Protein AF-A0A959AMK6-F1 (afdb_monomer_lite)

Secondary structure (DSSP, 8-state):
--HHHHHHHHHHHTT--HHHHHHHHT--HHHHHHHHTT---

Structure (mmCIF, N/CA/C/O backbone):
data_AF-A0A959AMK6-F1
#
_entry.id   AF-A0A959AMK6-F1
#
loop_
_atom_site.group_PDB
_atom_site.id
_atom_site.type_symbol
_atom_site.label_atom_id
_atom_site.label_alt_id
_atom_site.label_comp_id
_atom_site.label_asym_id
_atom_site.label_entity_id
_atom_site.label_seq_id
_atom_site.pdbx_PDB_ins_code
_atom_site.Cartn_x
_atom_site.Cartn_y
_atom_site.Cartn_z
_atom_site.occupancy
_atom_site.B_iso_or_equiv
_atom_site.auth_seq_id
_atom_site.auth_comp_id
_atom_site.auth_asym_id
_atom_site.auth_atom_id
_atom_site.pdbx_PDB_model_num
ATOM 1 N N . MET A 1 1 ? 6.590 13.893 6.149 1.00 62.94 1 MET A N 1
ATOM 2 C CA . MET A 1 1 ? 5.761 12.939 5.394 1.00 62.94 1 MET A CA 1
ATOM 3 C C . MET A 1 1 ? 6.706 12.077 4.594 1.00 62.94 1 MET A C 1
ATOM 5 O O . MET A 1 1 ? 7.372 12.589 3.700 1.00 62.94 1 MET A O 1
ATOM 9 N N . ASN A 1 2 ? 6.835 10.816 4.981 1.00 86.69 2 ASN A N 1
ATOM 10 C CA . ASN A 1 2 ? 7.699 9.873 4.281 1.00 86.69 2 ASN A CA 1
ATOM 11 C C . ASN A 1 2 ? 6.920 9.192 3.143 1.00 86.69 2 ASN A C 1
ATOM 13 O O . ASN A 1 2 ? 5.688 9.129 3.171 1.00 86.69 2 ASN A O 1
ATOM 17 N N . LEU A 1 3 ? 7.625 8.689 2.125 1.00 87.81 3 LEU A N 1
ATOM 18 C CA . LEU A 1 3 ? 7.002 8.075 0.942 1.00 87.81 3 LEU A CA 1
ATOM 19 C C . LEU A 1 3 ? 6.034 6.939 1.315 1.00 87.81 3 LEU A C 1
ATOM 21 O O . LEU A 1 3 ? 4.957 6.822 0.736 1.00 87.81 3 LEU A O 1
ATOM 25 N N . ASN A 1 4 ? 6.387 6.139 2.320 1.00 92.19 4 ASN A N 1
ATOM 26 C CA . ASN A 1 4 ? 5.555 5.053 2.833 1.00 92.19 4 ASN A CA 1
ATOM 27 C C . ASN A 1 4 ? 4.214 5.545 3.408 1.00 92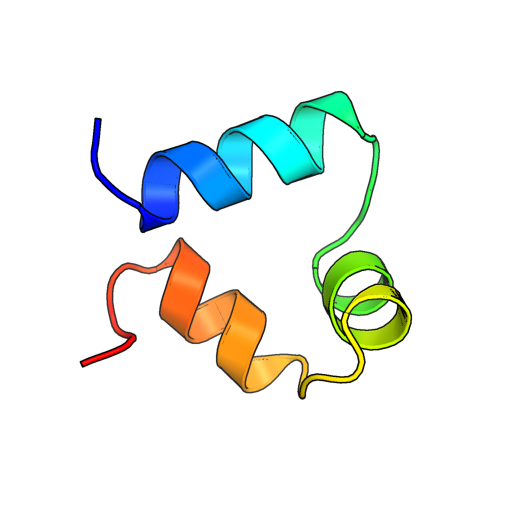.19 4 ASN A C 1
ATOM 29 O O . ASN A 1 4 ? 3.176 4.926 3.174 1.00 92.19 4 ASN A O 1
ATOM 33 N N . GLU A 1 5 ? 4.221 6.670 4.126 1.00 92.38 5 GLU A N 1
ATOM 34 C CA . GLU A 1 5 ? 3.011 7.290 4.677 1.00 92.38 5 GLU A CA 1
ATOM 35 C C . GLU A 1 5 ? 2.141 7.869 3.563 1.00 92.38 5 GLU A C 1
ATOM 37 O O . GLU A 1 5 ? 0.931 7.654 3.555 1.00 92.38 5 GLU A O 1
ATOM 42 N N . PHE A 1 6 ? 2.764 8.526 2.580 1.00 93.62 6 PHE A N 1
ATOM 43 C CA . PHE A 1 6 ? 2.066 9.079 1.422 1.00 93.62 6 PHE A CA 1
ATOM 44 C C . PHE A 1 6 ? 1.353 8.007 0.604 1.00 93.62 6 PHE A C 1
ATOM 46 O O . PHE A 1 6 ? 0.179 8.160 0.271 1.00 93.62 6 PHE A O 1
ATOM 53 N N . VAL A 1 7 ? 2.030 6.897 0.313 1.00 93.00 7 VAL A N 1
ATOM 54 C CA . VAL A 1 7 ? 1.433 5.782 -0.432 1.00 93.00 7 VAL A CA 1
ATOM 55 C C . VAL A 1 7 ? 0.263 5.178 0.348 1.00 93.00 7 VAL A C 1
ATOM 57 O O . VAL A 1 7 ? -0.806 4.972 -0.227 1.00 93.00 7 VAL A O 1
ATOM 60 N N . LYS A 1 8 ? 0.422 4.974 1.663 1.00 94.19 8 LYS A N 1
ATOM 61 C CA . LYS A 1 8 ? -0.635 4.435 2.529 1.00 94.19 8 LYS A CA 1
ATOM 62 C C . LYS A 1 8 ? -1.855 5.355 2.603 1.00 94.19 8 LYS A C 1
ATOM 64 O O . LYS A 1 8 ? -2.987 4.874 2.536 1.00 94.19 8 LYS A O 1
ATOM 69 N N . GLU A 1 9 ? -1.638 6.663 2.710 1.00 95.50 9 GLU A N 1
ATOM 70 C CA . GLU A 1 9 ? -2.706 7.664 2.722 1.00 95.50 9 GLU A CA 1
ATOM 71 C C . GLU A 1 9 ? -3.442 7.704 1.380 1.00 95.50 9 GLU A C 1
ATOM 73 O O . GLU A 1 9 ? -4.663 7.564 1.343 1.00 95.50 9 GLU A O 1
ATOM 78 N N . LYS A 1 10 ? -2.715 7.807 0.259 1.00 95.12 10 LYS A N 1
ATOM 79 C CA . LYS A 1 10 ? -3.317 7.825 -1.084 1.00 95.12 10 LYS A CA 1
ATOM 80 C C . LYS A 1 10 ? -4.086 6.547 -1.387 1.00 95.12 10 LYS A C 1
ATOM 82 O O . LYS A 1 10 ? -5.167 6.623 -1.966 1.00 95.12 10 LYS A O 1
ATOM 87 N N . ARG A 1 11 ? -3.581 5.389 -0.951 1.00 95.50 11 ARG A N 1
ATOM 88 C CA . ARG A 1 11 ? -4.303 4.118 -1.060 1.00 95.50 11 ARG A CA 1
ATOM 89 C C . ARG A 1 11 ? -5.625 4.158 -0.290 1.00 95.50 11 ARG A C 1
ATOM 91 O O . ARG A 1 11 ? -6.646 3.736 -0.828 1.00 95.50 11 ARG A O 1
ATOM 98 N N . GLY A 1 12 ? -5.605 4.670 0.943 1.00 95.44 12 GLY A N 1
ATOM 99 C CA . GLY A 1 12 ? -6.800 4.837 1.772 1.00 95.44 12 GLY A CA 1
ATOM 100 C C . GLY A 1 12 ? -7.826 5.781 1.143 1.00 95.44 12 GLY A C 1
ATOM 101 O O . GLY A 1 12 ? -8.999 5.431 1.063 1.00 95.44 12 GLY A O 1
ATOM 102 N N . LEU A 1 13 ? -7.379 6.925 0.616 1.00 96.56 13 LEU A N 1
ATOM 103 C CA . LEU A 1 13 ? -8.234 7.886 -0.095 1.00 96.56 13 LEU A CA 1
ATOM 104 C C . LEU A 1 13 ? -8.849 7.297 -1.371 1.00 96.56 13 LEU A C 1
ATOM 106 O O . LEU A 1 13 ? -9.971 7.642 -1.729 1.00 96.56 13 LEU A O 1
ATOM 110 N N . ALA A 1 14 ? -8.132 6.397 -2.044 1.00 95.56 14 ALA A N 1
ATOM 111 C CA . ALA A 1 14 ? -8.630 5.677 -3.210 1.00 95.56 14 ALA A CA 1
ATOM 112 C C . ALA A 1 14 ? -9.549 4.490 -2.856 1.00 95.56 14 ALA A C 1
ATOM 114 O O . ALA A 1 14 ? -10.069 3.844 -3.763 1.00 95.56 14 ALA A O 1
ATOM 115 N N . GLY A 1 15 ? -9.729 4.170 -1.568 1.00 96.75 15 GLY A N 1
ATOM 116 C CA . GLY A 1 15 ? -10.538 3.033 -1.120 1.00 96.75 15 GLY A CA 1
ATOM 117 C C . GLY A 1 15 ? -9.968 1.668 -1.518 1.00 96.75 15 GLY A C 1
ATOM 118 O O . GLY A 1 15 ? -10.718 0.702 -1.598 1.00 96.75 15 GLY A O 1
ATOM 119 N N . LEU A 1 16 ? -8.661 1.580 -1.789 1.00 96.75 16 LEU A N 1
ATOM 120 C CA . LEU A 1 16 ? -8.023 0.360 -2.287 1.00 96.75 16 LEU A CA 1
ATOM 121 C C . LEU A 1 16 ? -7.407 -0.468 -1.154 1.00 96.75 16 LEU A C 1
ATOM 123 O O . LEU A 1 16 ? -6.793 0.043 -0.210 1.00 96.75 16 LEU A O 1
ATOM 127 N N . THR A 1 17 ? -7.472 -1.785 -1.286 1.00 96.44 17 THR A N 1
ATOM 128 C CA . THR A 1 17 ? -6.643 -2.721 -0.522 1.00 96.44 17 THR A CA 1
ATOM 129 C C . THR A 1 17 ? -5.214 -2.762 -1.077 1.00 96.44 17 THR A C 1
ATOM 131 O O . THR A 1 17 ? -4.935 -2.312 -2.190 1.00 96.44 17 THR A O 1
ATOM 134 N N . GLN A 1 18 ? -4.266 -3.311 -0.309 1.00 95.50 18 GLN A N 1
ATOM 135 C CA . GLN A 1 18 ? -2.876 -3.458 -0.770 1.00 95.50 18 GLN A CA 1
ATOM 136 C C . GLN A 1 18 ? 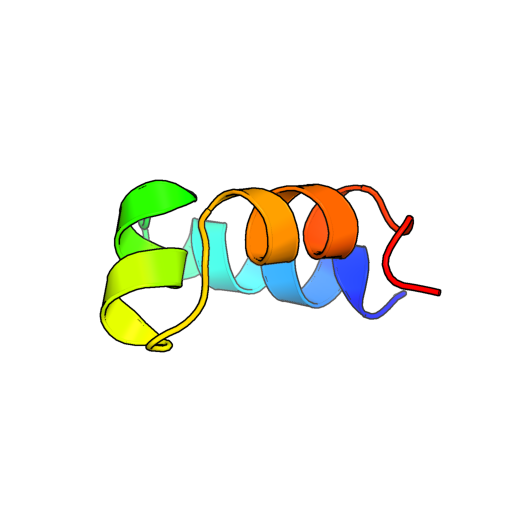-2.768 -4.347 -2.021 1.00 95.50 18 GLN A C 1
ATOM 138 O O . GLN A 1 18 ? -1.965 -4.056 -2.904 1.00 95.50 18 GLN A O 1
ATOM 143 N N . SER A 1 19 ? -3.597 -5.392 -2.124 1.00 96.31 19 SER A N 1
ATOM 144 C CA . SER A 1 19 ? -3.642 -6.291 -3.285 1.00 96.31 19 SER A CA 1
ATOM 145 C C . SER A 1 19 ? -4.180 -5.600 -4.533 1.00 96.31 19 SER A C 1
ATOM 147 O O . SER A 1 19 ? -3.638 -5.791 -5.619 1.00 96.31 19 SER A O 1
ATOM 149 N N . GLU A 1 20 ? -5.207 -4.761 -4.390 1.00 96.94 20 GLU A N 1
ATOM 150 C CA . GLU A 1 20 ? -5.750 -3.986 -5.509 1.00 96.94 20 GLU A CA 1
ATOM 151 C C . GLU A 1 20 ? -4.775 -2.911 -5.980 1.00 96.94 20 GLU A C 1
ATOM 153 O O . GLU A 1 20 ? -4.607 -2.732 -7.185 1.00 96.94 20 GLU A O 1
ATOM 158 N N . LEU A 1 21 ? -4.096 -2.227 -5.050 1.00 96.12 21 LEU A N 1
ATOM 159 C CA . LEU A 1 21 ? -3.027 -1.293 -5.395 1.00 96.12 21 LEU A CA 1
ATOM 160 C C . LEU A 1 21 ? -1.895 -2.012 -6.139 1.00 96.12 21 LEU A C 1
ATOM 162 O O . LEU A 1 21 ? -1.447 -1.523 -7.171 1.00 96.12 21 LEU A O 1
ATOM 166 N N . ALA A 1 22 ? -1.474 -3.184 -5.656 1.00 96.56 22 ALA A N 1
ATOM 167 C CA . ALA A 1 22 ? -0.433 -3.987 -6.291 1.00 96.56 22 ALA A CA 1
ATOM 168 C C . ALA A 1 22 ? -0.821 -4.397 -7.720 1.00 96.56 22 ALA A C 1
ATOM 170 O O . ALA A 1 22 ? -0.060 -4.163 -8.658 1.00 96.56 22 ALA A O 1
ATOM 171 N N . GLY A 1 23 ? -2.040 -4.916 -7.902 1.00 97.19 23 GLY A N 1
ATOM 172 C CA . GLY A 1 23 ? -2.561 -5.292 -9.216 1.00 97.19 23 GLY A CA 1
ATOM 173 C C . GLY A 1 23 ? -2.676 -4.106 -10.175 1.00 97.19 23 GLY A C 1
ATOM 174 O O . GLY A 1 23 ? -2.255 -4.207 -11.323 1.00 97.19 23 GLY A O 1
ATOM 175 N N . LYS A 1 24 ? -3.183 -2.958 -9.706 1.00 94.75 24 LYS A N 1
ATOM 176 C CA . LYS A 1 24 ? -3.310 -1.736 -10.522 1.00 94.75 24 LYS A CA 1
ATOM 177 C C . LYS A 1 24 ? -1.960 -1.116 -10.889 1.00 94.75 24 LYS A C 1
ATOM 179 O O . LYS A 1 24 ? -1.840 -0.553 -11.970 1.00 94.7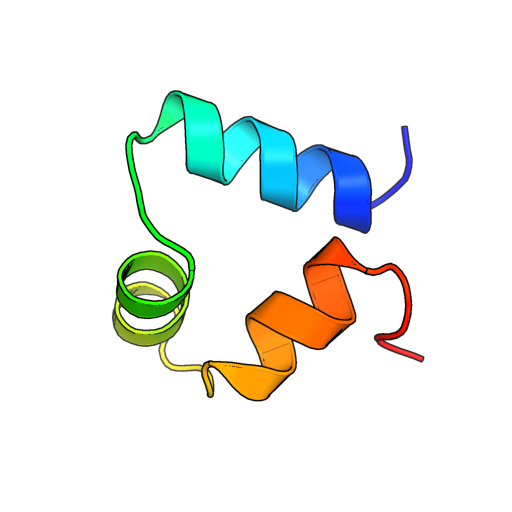5 24 LYS A O 1
ATOM 184 N N . ALA A 1 25 ? -0.967 -1.207 -10.006 1.00 94.00 25 ALA A N 1
ATOM 185 C CA . ALA A 1 25 ? 0.378 -0.685 -10.241 1.00 94.00 25 ALA A CA 1
ATOM 186 C C . ALA A 1 25 ? 1.294 -1.670 -10.993 1.00 94.00 25 ALA A C 1
ATOM 188 O O . ALA A 1 25 ? 2.419 -1.308 -11.325 1.00 94.00 25 ALA A O 1
ATOM 189 N N . GLY A 1 26 ? 0.841 -2.902 -11.261 1.00 95.62 26 GLY A N 1
ATOM 190 C CA . GLY A 1 26 ? 1.648 -3.921 -11.939 1.00 95.62 26 GLY A CA 1
ATOM 191 C C . GLY A 1 26 ? 2.831 -4.421 -11.104 1.00 95.62 26 GLY A C 1
ATOM 192 O O . GLY A 1 26 ? 3.843 -4.843 -11.657 1.00 95.62 26 GLY A O 1
ATOM 193 N N . VAL A 1 27 ? 2.723 -4.362 -9.775 1.00 95.12 27 VAL A N 1
ATOM 194 C CA . VAL A 1 27 ? 3.777 -4.766 -8.833 1.00 95.12 27 VAL A CA 1
ATOM 195 C C . VAL A 1 27 ? 3.316 -5.928 -7.956 1.00 95.12 27 VAL A C 1
ATOM 197 O O . VAL A 1 27 ? 2.126 -6.196 -7.804 1.00 95.12 27 VAL A O 1
ATOM 200 N N . GLY A 1 28 ? 4.262 -6.624 -7.326 1.00 95.56 28 GLY A N 1
ATOM 201 C CA . GLY A 1 28 ? 3.933 -7.673 -6.362 1.00 95.56 28 GLY A CA 1
ATOM 202 C C . GLY A 1 28 ? 3.331 -7.114 -5.066 1.00 95.56 28 GLY A C 1
ATOM 203 O O . GLY A 1 28 ? 3.757 -6.072 -4.570 1.00 95.56 28 GLY A O 1
ATOM 204 N N . LEU A 1 29 ? 2.406 -7.854 -4.441 1.00 95.81 29 LEU A N 1
ATOM 205 C CA . LEU A 1 29 ? 1.826 -7.490 -3.135 1.00 95.81 29 LEU A CA 1
ATOM 206 C C . LEU A 1 29 ? 2.901 -7.247 -2.062 1.00 95.81 29 LEU A C 1
ATOM 208 O O . LEU A 1 29 ? 2.778 -6.341 -1.238 1.00 95.81 29 LEU A O 1
ATOM 212 N N . ARG A 1 30 ? 3.981 -8.039 -2.087 1.00 94.94 30 ARG A N 1
ATOM 213 C CA . ARG A 1 30 ? 5.110 -7.887 -1.161 1.00 94.94 30 ARG A CA 1
ATOM 214 C C . ARG A 1 30 ? 5.778 -6.518 -1.287 1.00 94.94 30 ARG A C 1
ATOM 216 O O . ARG A 1 30 ? 6.091 -5.926 -0.261 1.00 94.94 30 ARG A O 1
ATOM 223 N N . PHE A 1 31 ? 5.909 -6.003 -2.509 1.00 94.44 31 PHE A N 1
ATOM 224 C CA . PHE A 1 31 ? 6.496 -4.691 -2.764 1.00 94.44 31 PHE A CA 1
ATOM 225 C C . PHE A 1 31 ? 5.655 -3.580 -2.134 1.00 94.44 31 PHE A C 1
ATOM 227 O O . PHE A 1 31 ? 6.182 -2.782 -1.371 1.00 94.44 31 PHE A O 1
ATOM 234 N N . VAL A 1 32 ? 4.335 -3.577 -2.356 1.00 94.50 32 VAL A N 1
ATOM 235 C CA . VAL A 1 32 ? 3.425 -2.599 -1.723 1.00 94.50 32 VAL A CA 1
ATOM 236 C C . VAL A 1 32 ? 3.486 -2.690 -0.197 1.00 94.50 32 VAL A C 1
ATOM 238 O O . VAL A 1 32 ? 3.480 -1.672 0.492 1.00 94.50 32 VAL A O 1
ATOM 241 N N . ARG A 1 33 ? 3.592 -3.904 0.350 1.00 93.88 33 ARG A N 1
ATOM 242 C CA . ARG A 1 33 ? 3.694 -4.124 1.796 1.00 93.88 33 ARG A CA 1
ATOM 243 C C . ARG A 1 33 ? 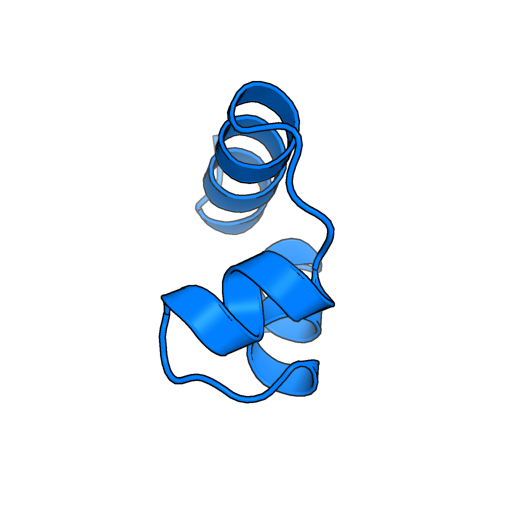4.999 -3.584 2.381 1.00 93.88 33 ARG A C 1
ATOM 245 O O . ARG A 1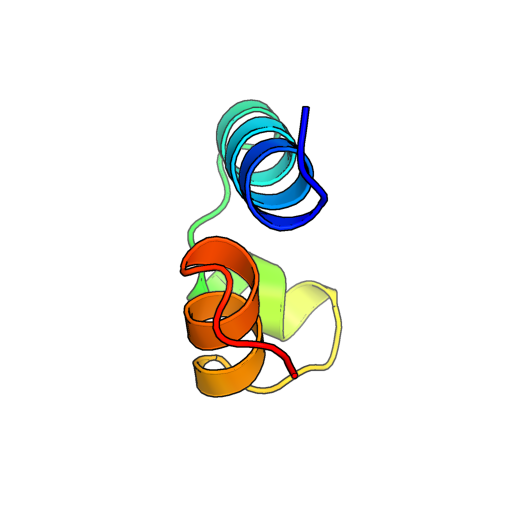 33 ? 4.960 -2.929 3.418 1.00 93.88 33 ARG A O 1
ATOM 252 N N . GLU A 1 34 ? 6.136 -3.860 1.747 1.00 94.19 34 GLU A N 1
ATOM 253 C CA . GLU A 1 34 ? 7.446 -3.345 2.167 1.00 94.19 34 GLU A CA 1
ATOM 254 C C . GLU A 1 34 ? 7.514 -1.822 1.985 1.00 94.19 34 GLU A C 1
ATOM 256 O O . GLU A 1 34 ? 7.993 -1.127 2.880 1.00 94.19 34 GLU A O 1
ATOM 261 N N . LEU A 1 35 ? 6.929 -1.297 0.905 1.00 92.44 35 LEU A N 1
ATOM 262 C CA . LEU A 1 35 ? 6.810 0.132 0.630 1.00 92.44 35 LEU A CA 1
ATOM 263 C C . LEU A 1 35 ? 6.022 0.857 1.725 1.00 92.44 35 LEU A C 1
ATOM 265 O O . LEU A 1 35 ? 6.537 1.807 2.300 1.00 92.44 35 LEU A O 1
ATOM 269 N N . GLU A 1 36 ? 4.822 0.391 2.088 1.00 90.81 36 GLU A N 1
ATOM 270 C CA . GLU A 1 36 ? 4.021 1.014 3.158 1.00 90.81 36 GLU A CA 1
ATOM 271 C C . GLU A 1 36 ? 4.624 0.825 4.561 1.00 90.81 36 GLU A C 1
ATOM 273 O O . GLU A 1 36 ? 4.388 1.641 5.453 1.00 90.81 36 GLU A O 1
ATOM 278 N N . GLN A 1 37 ? 5.421 -0.226 4.776 1.00 90.56 37 GLN A N 1
ATOM 279 C CA . GLN A 1 37 ? 6.149 -0.448 6.033 1.00 90.56 37 GLN A CA 1
ATOM 280 C C . GLN A 1 37 ? 7.451 0.359 6.137 1.00 90.56 37 GLN A C 1
ATOM 282 O O . GLN A 1 37 ? 8.098 0.296 7.179 1.00 90.56 37 GLN A O 1
ATOM 287 N N . GLY A 1 38 ? 7.846 1.097 5.092 1.00 86.56 38 GLY A N 1
ATOM 288 C CA . GLY A 1 38 ? 9.123 1.820 5.064 1.00 86.56 38 GLY A CA 1
ATOM 289 C C . GLY A 1 38 ? 10.342 0.893 4.998 1.00 86.56 38 GLY A C 1
ATOM 290 O O . GLY A 1 38 ? 11.419 1.262 5.448 1.00 86.56 38 GLY A O 1
ATOM 291 N N .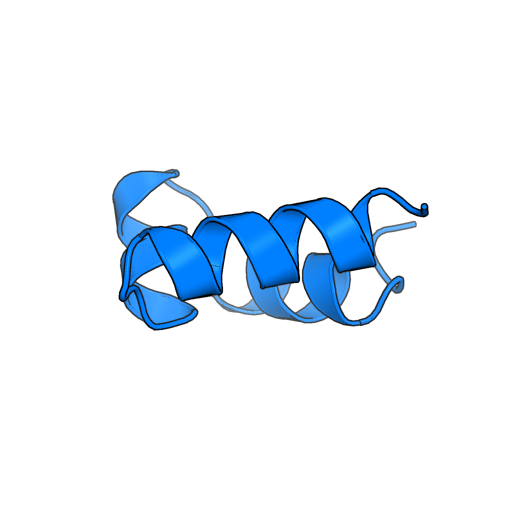 LYS A 1 39 ? 10.156 -0.327 4.481 1.00 84.06 39 LYS A N 1
ATOM 292 C CA . LYS A 1 39 ? 11.196 -1.350 4.288 1.00 84.06 39 LYS A CA 1
ATOM 293 C C . LYS A 1 39 ? 11.657 -1.481 2.838 1.00 84.06 39 LYS A C 1
ATOM 295 O O . LYS A 1 39 ? 12.562 -2.266 2.579 1.00 84.06 39 LYS A O 1
ATOM 300 N N . ALA A 1 40 ? 11.026 -0.764 1.906 1.00 63.66 40 ALA A N 1
ATOM 301 C CA . ALA A 1 40 ? 11.584 -0.584 0.573 1.00 63.66 40 ALA A CA 1
ATOM 302 C C . ALA A 1 40 ? 12.909 0.178 0.736 1.00 63.66 40 ALA A C 1
ATOM 304 O O . ALA A 1 40 ? 12.891 1.359 1.081 1.00 63.66 40 ALA A O 1
ATOM 305 N N . HIS A 1 41 ? 14.016 -0.560 0.638 1.00 56.72 41 HIS A N 1
ATOM 306 C CA . HIS A 1 41 ? 15.378 -0.045 0.752 1.00 56.72 41 HIS A CA 1
ATOM 307 C C . HIS A 1 41 ? 15.725 0.827 -0.454 1.00 56.72 41 HIS A C 1
ATOM 309 O O . HIS A 1 41 ? 15.309 0.446 -1.575 1.00 56.72 41 HIS A O 1
#

Sequence (41 aa):
MNLNEFVKEKRGLAGLTQSELAGKAGVGLRFVRELEQGKAH

Radius of gyration: 9.32 Å; chains: 1; bounding box: 26×21×18 Å

pLDDT: mean 91.53, std 9.09, range [56.72, 97.19]

Foldseek 3Di:
DDQLVVLVVVCVVVVHDLVRVCVVVVHDSVCNVCSNVVNPD